Protein AF-A0A7R9QWH7-F1 (afdb_monomer_lite)

Sequence (130 aa):
QLGTMLIVNQLVDNILEGTYYDYLELYIQFGYVFLFLSIFPMAPIIAFCNNCVEIRSDSLKLCFGHKRPHQRSAKSISGSWMKAFEVMGIISVMTNCALLTYHIRTDSGNIICSARYAQTGERGSNETKV

InterPro domains:
  IPR007632 Anoctamin [PTHR12308] (15-103)
  IPR049452 Anoctamin, transmembrane domain [PF04547] (17-103)

Foldseek 3Di:
DVVVVVVVVVVVVVVVVVVVVVLVVVLVLVLVCLQCCLPDVCSVVVSVVVVVVVVVVVVCCQVPVDDDDDDDDPPDPCPPSVVSVVVSNVVSVVNSVVVVVVVVVVVVVVVVVVVVVVVVVVVVVVVVVD

Secondary structure (DSSP, 8-state):
-HHHHHHHHHHHHHHHHHHHHHHHHHHHHHHHHHHHTTT-TTHHHHHHHHHHHHHHHHHHHHHHSS---------SHHHHHHHHHHHHHHHHHHHHHHHHHHHHHHHHHHHHHHHHHHHHHHHHHHHTT-

pLDDT: mean 79.91, std 10.33, range [53.44, 94.25]

Structure (mmCIF, N/CA/C/O backbone):
data_AF-A0A7R9QWH7-F1
#
_entry.id   AF-A0A7R9QWH7-F1
#
loop_
_atom_site.group_PDB
_atom_site.id
_atom_site.type_symbol
_atom_site.label_atom_id
_atom_site.label_alt_id
_atom_site.label_comp_id
_atom_site.label_asym_id
_atom_site.label_entity_id
_atom_site.label_seq_id
_atom_site.pdbx_PDB_ins_code
_atom_site.Cartn_x
_atom_site.Cartn_y
_atom_site.Cartn_z
_atom_site.occupancy
_atom_site.B_iso_or_equiv
_atom_site.auth_seq_id
_atom_site.auth_comp_id
_atom_site.auth_asym_id
_atom_site.auth_atom_id
_atom_site.pdbx_PDB_model_num
ATOM 1 N N . GLN A 1 1 ? -37.027 -6.432 26.384 1.00 57.56 1 GLN A N 1
ATOM 2 C CA . GLN A 1 1 ? -35.793 -7.224 26.185 1.00 57.56 1 GLN A CA 1
ATOM 3 C C . GLN A 1 1 ? -35.464 -7.449 24.706 1.00 57.56 1 GLN A C 1
ATOM 5 O O . GLN A 1 1 ? -34.303 -7.282 24.361 1.00 57.56 1 GLN A O 1
ATOM 10 N N . LEU A 1 2 ? -36.439 -7.713 23.818 1.00 67.25 2 LEU A N 1
ATOM 11 C CA . LEU A 1 2 ? -36.184 -7.794 22.365 1.00 67.25 2 LEU A CA 1
ATOM 12 C C . LEU A 1 2 ? -35.665 -6.480 21.746 1.00 67.25 2 LEU A C 1
ATOM 14 O O . LEU A 1 2 ? -34.677 -6.502 21.023 1.00 67.25 2 LEU A O 1
ATOM 18 N N . GLY A 1 3 ? -36.283 -5.333 22.060 1.00 71.12 3 GLY A N 1
ATOM 19 C CA . GLY A 1 3 ? -35.883 -4.040 21.478 1.00 71.12 3 GLY A CA 1
ATOM 20 C C . GLY A 1 3 ? -34.464 -3.600 21.858 1.00 71.12 3 GLY A C 1
ATOM 21 O O . GLY A 1 3 ? -33.730 -3.076 21.028 1.00 71.12 3 GLY A O 1
ATOM 22 N N . THR A 1 4 ? -34.035 -3.883 23.090 1.00 69.31 4 THR A N 1
ATOM 23 C CA . THR A 1 4 ? -32.671 -3.596 23.551 1.00 69.31 4 THR A CA 1
ATOM 24 C C . THR A 1 4 ? -31.636 -4.529 22.926 1.00 69.31 4 THR A C 1
ATOM 26 O O . THR A 1 4 ? -30.556 -4.064 22.580 1.00 69.31 4 THR A O 1
ATOM 29 N N . MET A 1 5 ? -31.951 -5.814 22.720 1.00 71.62 5 MET A N 1
ATOM 30 C CA . MET A 1 5 ? -31.058 -6.714 21.977 1.00 71.62 5 MET A CA 1
ATOM 31 C C . MET A 1 5 ? -30.927 -6.323 20.502 1.00 71.62 5 MET A C 1
ATOM 33 O O . MET A 1 5 ? -29.831 -6.399 19.959 1.00 71.62 5 MET A O 1
ATOM 37 N N . LEU A 1 6 ? -32.007 -5.862 19.866 1.00 77.38 6 LEU A N 1
ATOM 38 C CA . LEU A 1 6 ? -31.992 -5.459 18.457 1.00 77.38 6 LEU A CA 1
ATOM 39 C C . LEU A 1 6 ? -31.120 -4.213 18.235 1.00 77.38 6 LEU A C 1
ATOM 41 O O . LEU A 1 6 ? -30.309 -4.186 17.316 1.00 77.38 6 LEU A O 1
ATOM 45 N N . ILE A 1 7 ? -31.194 -3.234 19.142 1.00 78.00 7 ILE A N 1
ATOM 46 C CA . ILE A 1 7 ? -30.318 -2.051 19.124 1.00 78.00 7 ILE A CA 1
ATOM 47 C C . ILE A 1 7 ? -28.854 -2.436 19.360 1.00 78.00 7 ILE A C 1
ATOM 49 O O . ILE A 1 7 ? -27.973 -1.901 18.697 1.00 78.00 7 ILE A O 1
ATOM 53 N N . VAL A 1 8 ? -28.577 -3.357 20.290 1.00 76.62 8 VAL A N 1
ATOM 54 C CA . VAL A 1 8 ? -27.205 -3.806 20.571 1.00 76.62 8 VAL A CA 1
ATOM 55 C C . VAL A 1 8 ? -26.616 -4.568 19.385 1.00 76.62 8 VAL A C 1
ATOM 57 O O . VAL A 1 8 ? -25.464 -4.317 19.052 1.00 76.62 8 VAL A O 1
ATOM 60 N N . ASN A 1 9 ? -27.383 -5.442 18.728 1.00 74.06 9 ASN A N 1
ATOM 61 C CA . ASN A 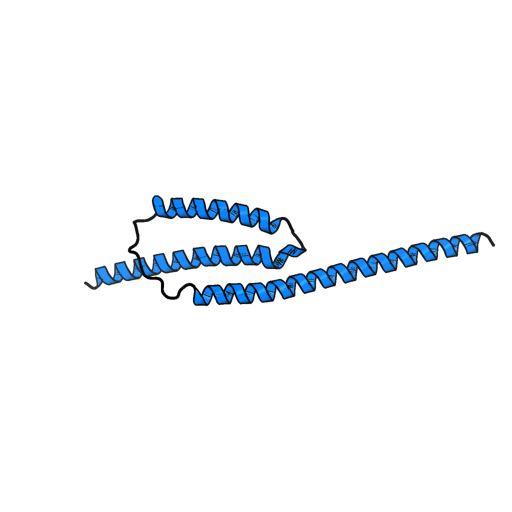1 9 ? -26.928 -6.132 17.518 1.00 74.06 9 ASN A CA 1
ATOM 62 C C . ASN A 1 9 ? -26.661 -5.137 16.383 1.00 74.06 9 ASN A C 1
ATOM 64 O O . ASN A 1 9 ? -25.564 -5.141 15.844 1.00 74.06 9 ASN A O 1
ATOM 68 N N . GLN A 1 10 ? -27.567 -4.181 16.143 1.00 74.25 10 GLN A N 1
ATOM 69 C CA . GLN A 1 10 ? -27.349 -3.134 15.140 1.00 74.25 10 GLN A CA 1
ATOM 70 C C . GLN A 1 10 ? -26.090 -2.298 15.428 1.00 74.25 10 GLN A C 1
ATOM 72 O O . GLN A 1 10 ? -25.344 -1.949 14.519 1.00 74.25 10 GLN A O 1
ATOM 77 N N . LEU A 1 11 ? -25.832 -1.959 16.694 1.00 74.75 11 LEU A N 1
ATOM 78 C CA . LEU A 1 11 ? -24.626 -1.226 17.096 1.00 74.75 11 LEU A CA 1
ATOM 79 C C . LEU A 1 11 ? -23.357 -2.054 16.887 1.00 74.75 11 LEU A C 1
ATOM 81 O O . LEU A 1 11 ? -22.339 -1.516 16.462 1.00 74.75 11 LEU A O 1
ATOM 85 N N . VAL A 1 12 ? -23.414 -3.349 17.197 1.00 74.50 12 VAL A N 1
ATOM 86 C CA . VAL A 1 12 ? -22.299 -4.277 16.994 1.00 74.50 12 VAL A CA 1
ATOM 87 C C . VAL A 1 12 ? -21.992 -4.426 15.510 1.00 74.50 12 VAL A C 1
ATOM 89 O O . VAL A 1 12 ? -20.820 -4.352 15.153 1.00 74.50 12 VAL A O 1
ATOM 92 N N . ASP A 1 13 ? -23.016 -4.558 14.669 1.00 74.75 13 ASP A N 1
ATOM 93 C CA . ASP A 1 13 ? -22.858 -4.696 13.222 1.00 74.75 13 ASP A CA 1
ATOM 94 C C . ASP A 1 13 ? -22.218 -3.437 12.619 1.00 74.75 13 ASP A C 1
ATOM 96 O O . ASP A 1 13 ? -21.216 -3.544 11.921 1.00 74.75 13 ASP A O 1
ATOM 100 N N . ASN A 1 14 ? -22.669 -2.237 13.006 1.00 73.56 14 ASN A N 1
ATOM 101 C CA . ASN A 1 14 ? -22.057 -0.978 12.552 1.00 73.56 14 ASN A CA 1
ATOM 102 C C . ASN A 1 14 ? -20.580 -0.832 12.972 1.00 73.56 14 ASN A C 1
ATOM 104 O O . ASN A 1 14 ? -19.760 -0.323 12.211 1.00 73.56 14 ASN A O 1
ATOM 108 N N . ILE A 1 15 ? -20.222 -1.253 14.190 1.00 75.06 15 ILE A N 1
ATOM 109 C CA . ILE A 1 15 ? -18.831 -1.181 14.675 1.00 75.06 15 ILE A CA 1
ATOM 110 C C . ILE A 1 15 ? -17.953 -2.202 13.940 1.00 75.06 15 ILE A C 1
ATOM 112 O O . ILE A 1 15 ? -16.794 -1.914 13.626 1.00 75.06 15 ILE A O 1
ATOM 116 N N . LEU A 1 16 ? -18.493 -3.394 13.672 1.00 73.38 16 LEU A N 1
ATOM 117 C CA . LEU A 1 16 ? -17.791 -4.450 12.951 1.00 73.38 16 LEU A CA 1
ATOM 118 C C . LEU A 1 16 ? -17.558 -4.056 11.487 1.00 73.38 16 LEU A C 1
ATOM 120 O O . LEU A 1 16 ? -16.446 -4.229 10.990 1.00 73.38 16 LEU A O 1
ATOM 124 N N . GLU A 1 17 ? -18.571 -3.481 10.835 1.00 77.25 17 GLU A N 1
ATOM 125 C CA . GLU A 1 17 ? -18.468 -2.928 9.484 1.00 77.25 17 GLU A CA 1
ATOM 126 C C . GLU A 1 17 ? -17.439 -1.797 9.429 1.00 77.25 17 GLU A C 1
ATOM 128 O O . GLU A 1 17 ? -16.535 -1.853 8.600 1.00 77.25 17 GLU A O 1
ATOM 133 N N . GLY A 1 18 ? -17.493 -0.827 10.351 1.00 78.75 18 GLY A N 1
ATOM 134 C CA . GLY A 1 18 ? -16.516 0.267 10.402 1.00 78.75 18 GLY A CA 1
ATOM 135 C C . GLY A 1 18 ? -15.075 -0.237 10.513 1.00 78.75 18 GLY A C 1
ATOM 136 O O . GLY A 1 18 ? -14.226 0.116 9.702 1.00 78.75 18 GLY A O 1
ATOM 137 N N . THR A 1 19 ? -14.833 -1.174 11.434 1.00 80.19 19 THR A N 1
ATOM 138 C CA . THR A 1 19 ? -13.503 -1.774 11.621 1.00 80.19 19 THR A CA 1
ATOM 139 C C . THR A 1 19 ? -13.034 -2.530 10.369 1.00 80.19 19 THR A C 1
ATOM 141 O O . THR A 1 19 ? -11.850 -2.518 10.043 1.00 80.19 19 THR A O 1
ATOM 144 N N . TYR A 1 20 ? -13.942 -3.208 9.654 1.00 84.62 20 TYR A N 1
ATOM 145 C CA . TYR A 1 20 ? -13.619 -3.897 8.402 1.00 84.62 20 TYR A CA 1
ATOM 146 C C . TYR A 1 20 ? -13.164 -2.920 7.312 1.00 84.62 20 TYR A C 1
ATOM 148 O O . TYR A 1 20 ? -12.166 -3.193 6.643 1.00 84.62 20 TYR A O 1
ATOM 156 N N . TYR A 1 21 ? -13.860 -1.792 7.151 1.00 85.00 21 TYR A N 1
ATOM 157 C CA . TYR A 1 21 ? -13.491 -0.770 6.171 1.00 85.00 21 TYR A CA 1
ATOM 158 C C . TYR A 1 21 ? -12.146 -0.114 6.497 1.00 85.00 21 TYR A C 1
ATOM 160 O O . TYR A 1 21 ? -11.335 0.035 5.586 1.00 85.00 21 TYR A O 1
ATOM 168 N N . ASP A 1 22 ? -11.861 0.158 7.774 1.00 84.38 22 ASP A N 1
ATOM 169 C CA . ASP A 1 22 ? -10.567 0.712 8.200 1.00 84.38 22 ASP A CA 1
ATOM 170 C C . ASP A 1 22 ? -9.399 -0.256 7.860 1.00 84.38 22 ASP A C 1
ATOM 172 O O . ASP A 1 22 ? -8.346 0.150 7.361 1.00 84.38 22 ASP A O 1
ATOM 176 N N . TYR A 1 23 ? -9.581 -1.575 8.045 1.00 86.69 23 TYR A N 1
ATOM 177 C CA . TYR A 1 23 ? -8.585 -2.578 7.622 1.00 86.69 23 TYR A CA 1
ATOM 178 C C . TYR A 1 23 ? -8.485 -2.730 6.097 1.00 86.69 23 TYR A C 1
ATOM 180 O O . TYR A 1 23 ? -7.394 -2.975 5.573 1.00 86.69 23 TYR A O 1
ATOM 188 N N . LEU A 1 24 ? -9.607 -2.609 5.382 1.00 89.50 24 LEU A N 1
ATOM 189 C CA . LEU A 1 24 ? -9.647 -2.683 3.923 1.00 89.50 24 LEU A CA 1
ATOM 190 C C . LEU A 1 24 ? -8.886 -1.514 3.287 1.00 89.50 24 LEU A C 1
ATOM 192 O O . LEU A 1 24 ? -8.146 -1.719 2.326 1.00 89.50 24 LEU A O 1
ATOM 196 N N . GLU A 1 25 ? -9.036 -0.312 3.836 1.00 88.56 25 GLU A N 1
ATOM 197 C CA . GLU A 1 25 ? -8.315 0.884 3.403 1.00 88.56 25 GLU A CA 1
ATOM 198 C C . GLU A 1 25 ? -6.797 0.689 3.518 1.00 88.56 25 GLU A C 1
ATOM 200 O O . GLU A 1 25 ? -6.071 0.838 2.528 1.00 88.56 25 GLU A O 1
ATOM 205 N N . LEU A 1 26 ? -6.329 0.200 4.672 1.00 88.44 26 LEU A N 1
ATOM 206 C CA . LEU A 1 26 ? -4.920 -0.139 4.880 1.00 88.44 26 LEU A CA 1
ATOM 207 C C . LEU A 1 26 ? -4.430 -1.219 3.899 1.00 88.44 26 LEU A C 1
ATOM 209 O O . LEU A 1 26 ? -3.316 -1.131 3.376 1.00 88.44 26 LEU A O 1
ATOM 213 N N . TYR A 1 27 ? -5.250 -2.241 3.635 1.00 90.50 27 TYR A N 1
ATOM 214 C CA . TYR A 1 27 ? -4.921 -3.320 2.700 1.00 90.50 27 TYR A CA 1
ATOM 215 C C . TYR A 1 27 ? -4.740 -2.810 1.266 1.00 90.50 27 TYR A C 1
ATOM 217 O O . TYR A 1 27 ? -3.761 -3.153 0.600 1.00 90.50 27 TYR A O 1
ATOM 225 N N . ILE A 1 28 ? -5.650 -1.956 0.794 1.00 90.38 28 ILE A N 1
ATOM 226 C CA . ILE A 1 28 ? -5.585 -1.367 -0.547 1.00 90.38 28 ILE A CA 1
ATOM 227 C C . ILE A 1 28 ? -4.350 -0.468 -0.676 1.00 90.38 28 ILE A C 1
ATOM 229 O O . ILE A 1 28 ? -3.604 -0.583 -1.652 1.00 90.38 28 ILE A O 1
ATOM 233 N N . GLN A 1 29 ? -4.086 0.383 0.318 1.00 90.00 29 GLN A N 1
ATOM 234 C CA . GLN A 1 29 ? -2.917 1.260 0.321 1.00 90.00 29 GLN A CA 1
ATOM 235 C C . GLN A 1 29 ? -1.603 0.470 0.318 1.00 90.00 29 GLN A C 1
ATOM 237 O O . GLN A 1 29 ? -0.685 0.787 -0.442 1.00 90.00 29 GLN A O 1
ATOM 242 N N . PHE A 1 30 ? -1.522 -0.595 1.118 1.00 89.19 30 PHE A N 1
ATOM 243 C CA . PHE A 1 30 ? -0.385 -1.511 1.111 1.00 89.19 30 PHE A CA 1
ATOM 244 C C . PHE A 1 30 ? -0.195 -2.173 -0.261 1.00 89.19 30 PHE A C 1
ATOM 246 O O . PHE A 1 30 ? 0.930 -2.226 -0.762 1.00 89.19 30 PHE A O 1
ATOM 253 N N . GLY A 1 31 ? -1.282 -2.611 -0.902 1.00 90.44 31 GLY A N 1
ATOM 254 C CA . GLY A 1 31 ? -1.254 -3.219 -2.231 1.00 90.44 31 GLY A CA 1
ATOM 255 C C . GLY A 1 31 ? -0.702 -2.297 -3.312 1.00 90.44 31 GLY A C 1
ATOM 256 O O . GLY A 1 31 ? 0.164 -2.717 -4.080 1.00 90.44 31 GLY A O 1
ATOM 257 N N . TYR A 1 32 ? -1.134 -1.034 -3.344 1.00 88.19 32 TYR A N 1
ATOM 258 C CA . TYR A 1 32 ? -0.619 -0.051 -4.303 1.00 88.19 32 TYR A CA 1
ATOM 259 C C . TYR A 1 32 ? 0.877 0.198 -4.146 1.00 88.19 32 TYR A C 1
ATOM 261 O O . TYR A 1 32 ? 1.591 0.299 -5.142 1.00 88.19 32 TYR A O 1
ATOM 269 N N . VAL A 1 33 ? 1.364 0.269 -2.907 1.00 89.12 33 VAL A N 1
ATOM 270 C CA . VAL A 1 33 ? 2.799 0.409 -2.665 1.00 89.12 33 VAL A CA 1
ATOM 271 C C . VAL A 1 33 ? 3.510 -0.854 -3.137 1.00 89.12 33 VAL A C 1
ATOM 273 O O . VAL A 1 33 ? 4.366 -0.785 -4.009 1.00 89.12 33 VAL A O 1
ATOM 276 N N . PHE A 1 34 ? 3.127 -2.026 -2.631 1.00 88.50 34 PHE A N 1
ATOM 277 C CA . PHE A 1 34 ? 3.875 -3.255 -2.876 1.00 88.50 34 PHE A CA 1
ATOM 278 C C . PHE A 1 34 ? 3.892 -3.682 -4.348 1.00 88.50 34 PHE A C 1
ATOM 280 O O . PHE A 1 34 ? 4.944 -4.090 -4.831 1.00 88.50 34 PHE A O 1
ATOM 287 N N . LEU A 1 35 ? 2.783 -3.559 -5.081 1.00 85.44 35 LEU A N 1
ATOM 288 C CA . LEU A 1 35 ? 2.705 -3.994 -6.482 1.00 85.44 35 LEU A CA 1
ATOM 289 C C . LEU A 1 35 ? 3.535 -3.136 -7.448 1.00 85.44 35 LEU A C 1
ATOM 291 O O . LEU A 1 35 ? 3.992 -3.656 -8.463 1.00 85.44 35 LEU A O 1
ATOM 295 N N . PHE A 1 36 ? 3.733 -1.848 -7.149 1.00 80.44 36 PHE A N 1
ATOM 296 C CA . PHE A 1 36 ? 4.298 -0.877 -8.098 1.00 80.44 36 PHE A CA 1
ATOM 297 C C . PHE A 1 36 ? 5.594 -0.206 -7.624 1.00 80.44 36 PHE A C 1
ATOM 299 O O . PHE A 1 36 ? 6.075 0.738 -8.258 1.00 80.44 36 PHE A O 1
ATOM 306 N N . LEU A 1 37 ? 6.195 -0.711 -6.544 1.00 83.56 37 LEU A N 1
ATOM 307 C CA . LEU A 1 37 ? 7.453 -0.208 -5.985 1.00 83.56 37 LEU A CA 1
ATOM 308 C C . LEU A 1 37 ? 8.579 -0.102 -7.026 1.00 83.56 37 LEU A C 1
ATOM 310 O O . LEU A 1 37 ? 9.350 0.854 -6.970 1.00 83.56 37 LEU A O 1
ATOM 314 N N . SER A 1 38 ? 8.675 -1.037 -7.985 1.00 82.25 38 SER A N 1
ATOM 315 C CA . SER A 1 38 ? 9.749 -1.004 -8.992 1.0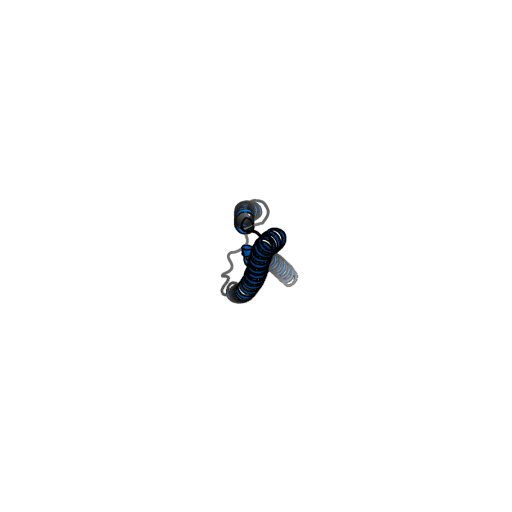0 82.25 38 SER A CA 1
ATOM 316 C C . SER A 1 38 ? 9.617 0.137 -10.004 1.00 82.25 38 SER A C 1
ATOM 318 O O . SER A 1 38 ? 10.610 0.511 -10.620 1.00 82.25 38 SER A O 1
ATOM 320 N N . ILE A 1 39 ? 8.404 0.661 -10.215 1.00 82.25 39 ILE A N 1
ATOM 321 C CA . ILE A 1 39 ? 8.122 1.708 -11.209 1.00 82.25 39 ILE A CA 1
ATOM 322 C C . ILE A 1 39 ? 8.138 3.089 -10.546 1.00 82.25 39 ILE A C 1
ATOM 324 O O . ILE A 1 39 ? 8.615 4.053 -11.143 1.00 82.25 39 ILE A O 1
ATOM 328 N N . PHE A 1 40 ? 7.642 3.196 -9.308 1.00 81.12 40 PHE A N 1
ATOM 329 C CA . PHE A 1 40 ? 7.550 4.467 -8.593 1.00 81.12 40 PHE A CA 1
ATOM 330 C C . PHE A 1 40 ? 8.149 4.382 -7.177 1.00 81.12 40 PHE A C 1
ATOM 332 O O . PHE A 1 40 ? 7.427 4.155 -6.202 1.00 81.12 40 PHE A O 1
ATOM 339 N N . PRO A 1 41 ? 9.464 4.631 -7.021 1.00 80.50 41 PRO A N 1
ATOM 340 C CA . PRO A 1 41 ? 10.157 4.492 -5.737 1.00 80.50 41 PRO A CA 1
ATOM 341 C C . PRO A 1 41 ? 9.708 5.500 -4.662 1.00 80.50 41 PRO A C 1
ATOM 343 O O . PRO A 1 41 ? 10.008 5.314 -3.486 1.00 80.50 41 PRO A O 1
ATOM 346 N N . MET A 1 42 ? 8.967 6.552 -5.032 1.00 83.31 42 MET A N 1
ATOM 347 C CA . MET A 1 42 ? 8.390 7.526 -4.093 1.00 83.31 42 MET A CA 1
ATOM 348 C C . MET A 1 42 ? 7.043 7.091 -3.488 1.00 83.31 42 MET A C 1
ATOM 350 O O . MET A 1 42 ? 6.650 7.640 -2.458 1.00 83.31 42 MET A O 1
ATOM 354 N N . ALA A 1 43 ? 6.362 6.088 -4.063 1.00 84.81 43 ALA A N 1
ATOM 355 C CA . ALA A 1 43 ? 5.115 5.524 -3.529 1.00 84.81 43 ALA A CA 1
ATOM 356 C C . ALA A 1 43 ? 5.150 5.231 -2.013 1.00 84.81 43 ALA A C 1
ATOM 358 O O . ALA A 1 43 ? 4.242 5.680 -1.308 1.00 8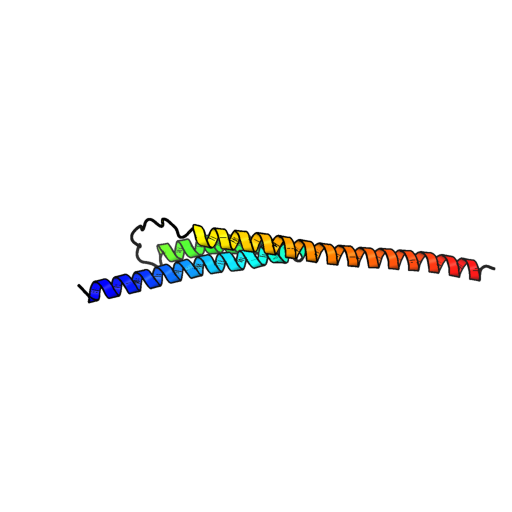4.81 43 ALA A O 1
ATOM 359 N N . PRO A 1 44 ? 6.170 4.531 -1.468 1.00 83.94 44 PRO A N 1
ATOM 360 C CA . PRO A 1 44 ? 6.207 4.193 -0.045 1.00 83.94 44 PRO A CA 1
ATOM 361 C C . PRO A 1 44 ? 6.306 5.420 0.865 1.00 83.94 44 PRO A C 1
ATOM 363 O O . PRO A 1 44 ? 5.757 5.398 1.961 1.00 83.94 44 PRO A O 1
ATOM 366 N N . ILE A 1 45 ? 6.966 6.496 0.426 1.00 87.62 45 ILE A N 1
ATOM 367 C CA . ILE A 1 45 ? 7.117 7.719 1.229 1.00 87.62 45 ILE A CA 1
ATOM 368 C C . ILE A 1 45 ? 5.768 8.428 1.345 1.00 87.62 45 ILE A C 1
ATOM 370 O O . ILE A 1 45 ? 5.360 8.811 2.439 1.00 87.62 45 ILE A O 1
ATOM 374 N N . ILE A 1 46 ? 5.045 8.546 0.230 1.00 87.75 46 ILE A N 1
ATOM 375 C CA . ILE A 1 46 ? 3.718 9.172 0.198 1.00 87.75 46 ILE A CA 1
ATOM 376 C C . ILE A 1 46 ? 2.731 8.357 1.038 1.00 87.75 46 ILE A C 1
ATOM 378 O O . ILE A 1 46 ? 2.005 8.917 1.856 1.00 87.75 46 ILE A O 1
ATOM 382 N N . ALA A 1 47 ? 2.752 7.030 0.900 1.00 88.00 47 ALA A N 1
ATOM 383 C CA . ALA A 1 47 ? 1.918 6.146 1.703 1.00 88.00 47 ALA A CA 1
ATOM 384 C C . ALA A 1 47 ? 2.272 6.200 3.197 1.00 88.00 47 ALA A C 1
ATOM 386 O O . ALA A 1 47 ? 1.381 6.145 4.038 1.00 88.00 47 ALA A O 1
ATOM 387 N N . PHE A 1 48 ? 3.550 6.338 3.552 1.00 86.88 48 PHE A N 1
ATOM 388 C CA . PHE A 1 48 ? 3.958 6.506 4.945 1.00 86.88 48 PHE A CA 1
ATOM 389 C C . PHE A 1 48 ? 3.425 7.816 5.532 1.00 86.88 48 PHE A C 1
ATOM 391 O O . PHE A 1 48 ? 2.854 7.810 6.621 1.00 86.88 48 PHE A O 1
ATOM 398 N N . CYS A 1 49 ? 3.539 8.924 4.794 1.00 89.69 49 CYS A N 1
ATOM 399 C CA . CYS A 1 49 ? 2.948 10.196 5.201 1.00 89.69 49 CYS A CA 1
ATOM 400 C C . CYS A 1 49 ? 1.427 10.090 5.369 1.00 89.69 49 CYS A C 1
ATOM 402 O O . CYS A 1 49 ? 0.907 10.608 6.357 1.00 89.69 49 CYS A O 1
ATOM 404 N N . ASN A 1 50 ? 0.737 9.387 4.461 1.00 89.75 50 ASN A N 1
ATOM 405 C CA . ASN A 1 50 ? -0.700 9.154 4.584 1.00 89.75 50 ASN A CA 1
ATOM 406 C C . ASN A 1 50 ? -1.024 8.365 5.861 1.00 89.75 50 ASN A C 1
ATOM 408 O O . ASN A 1 50 ? -1.767 8.854 6.702 1.00 89.75 50 ASN A O 1
ATOM 412 N N . ASN A 1 51 ? -0.335 7.244 6.100 1.00 88.62 51 ASN A N 1
ATOM 413 C CA . ASN A 1 51 ? -0.496 6.444 7.319 1.00 88.62 51 ASN A CA 1
ATOM 414 C C . ASN A 1 51 ? -0.252 7.256 8.607 1.00 88.62 51 ASN A C 1
ATOM 416 O O . ASN A 1 51 ? -0.926 7.046 9.612 1.00 88.62 51 ASN A O 1
ATOM 420 N N . CYS A 1 52 ? 0.702 8.196 8.610 1.00 90.44 52 CYS A N 1
ATOM 421 C CA . CYS A 1 52 ? 0.938 9.071 9.762 1.00 90.44 52 CYS A CA 1
ATOM 422 C C . CYS A 1 52 ? -0.221 10.042 10.027 1.00 90.44 52 CYS A C 1
ATOM 424 O O . CYS A 1 52 ? -0.530 10.324 11.188 1.00 90.44 52 CYS A O 1
ATOM 426 N N . VAL A 1 53 ? -0.838 10.577 8.970 1.00 90.31 53 VAL A N 1
ATOM 427 C CA . VAL A 1 53 ? -2.024 11.435 9.082 1.00 90.31 53 VAL A CA 1
ATOM 428 C C . VAL A 1 53 ? -3.229 10.607 9.530 1.00 90.31 53 VAL A C 1
ATOM 430 O O . VAL A 1 53 ? -3.929 11.037 10.445 1.00 90.31 53 VAL A O 1
ATOM 433 N N . GLU A 1 54 ? -3.396 9.405 8.976 1.00 88.06 54 GLU A N 1
ATOM 434 C CA . GLU A 1 54 ? -4.446 8.431 9.307 1.00 88.06 54 GLU A CA 1
ATOM 435 C C . GLU A 1 54 ? -4.461 8.108 10.806 1.00 88.06 54 GLU A C 1
ATOM 437 O O . GLU A 1 54 ? -5.456 8.349 11.481 1.00 88.06 54 GLU A O 1
ATOM 442 N N . ILE A 1 55 ? -3.316 7.708 11.380 1.00 88.00 55 ILE A N 1
ATOM 443 C CA . ILE A 1 55 ? -3.201 7.378 12.815 1.00 88.00 55 ILE A CA 1
ATOM 444 C C . ILE A 1 55 ? -3.664 8.549 13.691 1.00 88.00 55 ILE A C 1
ATOM 446 O O . ILE A 1 55 ? -4.304 8.368 14.734 1.00 88.00 55 ILE A O 1
ATOM 450 N N . ARG A 1 56 ? -3.334 9.778 13.282 1.00 88.56 56 ARG A N 1
ATOM 451 C CA . ARG A 1 56 ? -3.723 10.981 14.015 1.00 88.56 56 ARG A CA 1
ATOM 452 C C . ARG A 1 56 ? -5.214 11.268 13.843 1.00 88.56 56 ARG A C 1
ATOM 454 O O . ARG A 1 56 ? -5.875 11.562 14.837 1.00 88.56 56 ARG A O 1
ATOM 461 N N . SER A 1 57 ? -5.736 11.135 12.628 1.00 86.75 57 SER A N 1
ATOM 462 C CA . SER A 1 57 ? -7.157 11.281 12.300 1.00 86.75 57 SER A CA 1
ATOM 463 C C . SER A 1 57 ? -8.023 10.276 13.068 1.00 86.75 57 SER A C 1
ATOM 465 O O . SER A 1 57 ? -8.974 10.673 13.740 1.00 86.75 57 SER A O 1
ATOM 467 N N . ASP A 1 58 ? -7.633 9.003 13.099 1.00 84.81 58 ASP A N 1
ATOM 468 C CA . ASP A 1 58 ? -8.351 7.937 13.803 1.00 84.81 58 ASP A CA 1
ATOM 469 C C . ASP A 1 58 ? -8.353 8.145 15.315 1.00 84.81 58 ASP A C 1
ATOM 471 O O . ASP A 1 58 ? -9.382 7.976 15.974 1.00 84.81 58 ASP A O 1
ATOM 475 N N . SER A 1 59 ? -7.235 8.612 15.886 1.00 83.44 59 SER A N 1
ATOM 476 C CA . SER A 1 59 ? -7.189 8.963 17.309 1.00 83.44 59 SER A CA 1
ATOM 477 C C . SER A 1 59 ? -8.182 10.080 17.658 1.00 83.44 59 SER A C 1
ATOM 479 O O . SER A 1 59 ? -8.852 10.013 18.691 1.00 83.44 59 SER A O 1
ATOM 481 N N . LEU A 1 60 ? -8.355 11.068 16.771 1.00 86.38 60 LEU A N 1
ATOM 482 C CA . LEU A 1 60 ? -9.341 12.138 16.929 1.00 86.38 60 LEU A CA 1
ATOM 483 C C . LEU A 1 60 ? -10.771 11.617 16.731 1.00 86.38 60 LEU A C 1
ATOM 485 O O . LEU A 1 60 ? -11.659 11.967 17.506 1.00 86.38 60 LEU A O 1
ATOM 489 N N . LYS A 1 61 ? -10.992 10.735 15.753 1.00 81.69 61 LYS A N 1
ATOM 490 C CA . LYS A 1 61 ? -12.281 10.081 15.473 1.00 81.69 61 LYS A CA 1
ATOM 491 C C . LYS A 1 61 ? -12.770 9.253 16.663 1.00 81.69 61 LYS A C 1
ATOM 493 O O . LYS A 1 61 ? -13.966 9.244 16.963 1.00 81.69 61 LYS A O 1
ATOM 498 N N . LEU A 1 62 ? -11.847 8.611 17.379 1.00 79.31 62 LEU A N 1
ATOM 499 C CA . LEU A 1 62 ? -12.122 7.855 18.601 1.00 79.31 62 LEU A CA 1
ATOM 500 C C . LEU A 1 62 ? -12.317 8.756 19.828 1.00 79.31 62 LEU A C 1
ATOM 502 O O . LEU A 1 62 ? -13.152 8.444 20.674 1.00 79.31 62 LEU A O 1
ATOM 506 N N . CYS A 1 63 ? -11.583 9.869 19.933 1.00 81.56 63 CYS A N 1
ATOM 507 C CA . CYS A 1 63 ? -11.689 10.788 21.073 1.00 81.56 63 CYS A CA 1
ATOM 508 C C . CYS A 1 63 ? -12.914 11.710 21.005 1.00 81.56 63 CYS A C 1
ATOM 510 O O . CYS A 1 63 ? -13.502 12.017 22.041 1.00 81.56 63 CYS A O 1
ATOM 512 N N . PHE A 1 64 ? -13.294 12.159 19.807 1.00 77.56 64 PHE A N 1
ATOM 513 C CA . PHE A 1 64 ? -14.316 13.193 19.611 1.00 77.56 64 PHE A CA 1
ATOM 514 C C . PHE A 1 64 ? -15.547 12.715 18.828 1.00 77.56 64 PHE A C 1
ATOM 516 O O . PHE A 1 64 ? -16.595 13.349 18.916 1.00 77.56 64 PHE A O 1
ATOM 523 N N . GLY A 1 65 ? -15.447 11.612 18.077 1.00 69.00 65 GLY A N 1
ATOM 524 C CA . GLY A 1 65 ? -16.510 11.138 17.181 1.00 69.00 65 GLY A CA 1
ATOM 525 C C . GLY A 1 65 ? -17.337 9.954 17.692 1.00 69.00 65 GLY A C 1
ATOM 526 O O . GLY A 1 65 ? -18.416 9.709 17.162 1.00 69.00 65 GLY A O 1
ATOM 527 N N . HIS A 1 66 ? -16.877 9.221 18.715 1.00 67.31 66 HIS A N 1
ATOM 528 C CA . HIS A 1 66 ? -17.517 7.976 19.162 1.00 67.31 66 HIS A CA 1
ATOM 529 C C . HIS A 1 66 ? -17.689 7.915 20.685 1.00 67.31 66 HIS A C 1
ATOM 531 O O . HIS A 1 66 ? -16.817 8.317 21.454 1.00 67.31 66 HIS A O 1
ATOM 537 N N . LYS A 1 67 ? -18.814 7.356 21.155 1.00 68.56 67 LYS A N 1
ATOM 538 C CA . LYS A 1 67 ? -18.964 6.987 22.573 1.00 68.56 67 LYS A CA 1
ATOM 539 C C . LYS A 1 67 ? -18.052 5.802 22.877 1.00 68.56 67 LYS A C 1
ATOM 541 O O . LYS A 1 67 ? -18.045 4.843 22.112 1.00 68.56 67 LYS A O 1
ATOM 546 N N . ARG A 1 68 ? -17.335 5.851 24.009 1.00 71.94 68 ARG A N 1
ATOM 547 C CA . ARG A 1 68 ? -16.374 4.819 24.438 1.00 71.94 68 ARG A CA 1
ATOM 548 C C . ARG A 1 68 ? -16.986 3.410 24.314 1.00 71.94 68 ARG A C 1
ATOM 550 O O . ARG A 1 68 ? -17.875 3.083 25.106 1.00 71.94 68 ARG A O 1
ATOM 557 N N . PRO A 1 69 ? -16.532 2.577 23.359 1.00 63.97 69 PRO A N 1
ATOM 558 C CA . PRO A 1 69 ? -17.041 1.223 23.221 1.00 63.97 69 PRO A CA 1
ATOM 559 C C . PRO A 1 69 ? -16.529 0.353 24.370 1.00 63.97 69 PRO A C 1
ATOM 561 O O . PRO A 1 69 ? -15.452 0.578 24.930 1.00 63.97 69 PRO A O 1
ATOM 564 N N . HIS A 1 70 ? -17.320 -0.652 24.740 1.00 71.81 70 HIS A N 1
ATOM 565 C CA . HIS A 1 70 ? -16.904 -1.619 25.747 1.00 71.81 70 HIS A CA 1
ATOM 566 C C . HIS A 1 70 ? -15.761 -2.470 25.192 1.00 71.81 70 HIS A C 1
ATOM 568 O O . HIS A 1 70 ? -15.829 -2.946 24.058 1.00 71.81 70 HIS A O 1
ATOM 574 N N . GLN A 1 71 ? -14.722 -2.666 26.001 1.00 59.84 71 GLN A N 1
ATOM 575 C CA . GLN A 1 71 ? -13.566 -3.478 25.640 1.00 59.84 71 GLN A CA 1
ATOM 576 C C . GLN A 1 71 ? -14.042 -4.898 25.321 1.00 59.84 71 GLN A C 1
ATOM 578 O O . GLN A 1 71 ? -14.482 -5.626 26.210 1.00 59.84 71 GLN A O 1
ATOM 583 N N . ARG A 1 72 ? -13.990 -5.296 24.049 1.00 66.75 72 ARG A N 1
ATOM 584 C CA . ARG A 1 72 ? -14.221 -6.683 23.647 1.00 66.75 72 ARG A CA 1
ATOM 585 C C . ARG A 1 72 ? -12.879 -7.345 23.393 1.00 66.75 72 ARG A C 1
ATOM 587 O O . ARG A 1 72 ? -12.030 -6.795 22.700 1.00 66.75 72 ARG A O 1
ATOM 594 N N . SER A 1 73 ? -12.695 -8.535 23.957 1.00 61.09 73 SER A N 1
ATOM 595 C CA . SER A 1 73 ? -11.537 -9.368 23.647 1.00 61.09 73 SER A CA 1
ATOM 596 C C . SER A 1 73 ? -11.663 -9.846 22.199 1.00 61.09 73 SER A C 1
ATOM 598 O O . SER A 1 73 ? -12.443 -10.747 21.892 1.00 61.09 73 SER A O 1
ATOM 600 N N . ALA A 1 74 ? -10.939 -9.196 21.290 1.00 62.59 74 ALA A N 1
ATOM 601 C CA . ALA A 1 74 ? -10.856 -9.601 19.896 1.00 62.59 74 ALA A CA 1
ATOM 602 C C . ALA A 1 74 ? -9.901 -10.797 19.791 1.00 62.59 74 ALA A C 1
ATOM 604 O O . ALA A 1 74 ? -8.689 -10.633 19.689 1.00 62.59 74 ALA A O 1
ATOM 605 N N . LYS A 1 75 ? -10.443 -12.016 19.872 1.00 53.97 75 LYS A N 1
ATOM 606 C CA . LYS A 1 75 ? -9.632 -13.242 19.904 1.00 53.97 75 LYS A CA 1
ATOM 607 C C . LYS A 1 75 ? -9.276 -13.815 18.520 1.00 53.97 75 LYS A C 1
ATOM 609 O O . LYS A 1 75 ? -8.634 -14.857 18.475 1.00 53.97 75 LYS A O 1
ATOM 614 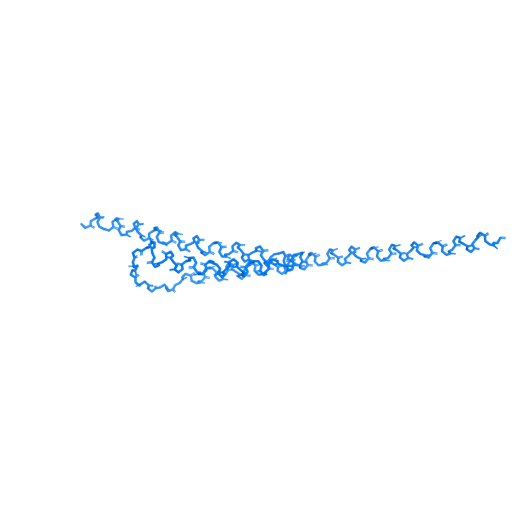N N . SER A 1 76 ? -9.654 -13.185 17.398 1.00 55.56 76 SER A N 1
ATOM 615 C CA . SER A 1 76 ? -9.446 -13.823 16.076 1.00 55.56 76 SER A CA 1
ATOM 616 C C . SER A 1 76 ? -9.507 -12.951 14.810 1.00 55.56 76 SER A C 1
ATOM 618 O O . SER A 1 76 ? -9.304 -13.494 13.727 1.00 55.56 76 SER A O 1
ATOM 620 N N . ILE A 1 77 ? -9.716 -11.628 14.881 1.00 61.31 77 ILE A N 1
ATOM 621 C CA . ILE A 1 77 ? -9.742 -10.775 13.666 1.00 61.31 77 ILE A CA 1
ATOM 622 C C . ILE A 1 77 ? -8.408 -10.818 12.901 1.00 61.31 77 ILE A C 1
ATOM 624 O O . ILE A 1 77 ? -8.388 -10.768 11.675 1.00 61.31 77 ILE A O 1
ATOM 628 N N . SER A 1 78 ? -7.295 -11.015 13.607 1.00 63.53 78 SER A N 1
ATOM 629 C CA . SER A 1 78 ? -5.942 -11.001 13.046 1.00 63.53 78 SER A CA 1
ATOM 630 C C . SER A 1 78 ? -5.653 -12.142 12.056 1.00 63.53 78 SER A C 1
ATOM 632 O O . SER A 1 78 ? -4.740 -12.017 11.247 1.00 63.53 78 SER A O 1
ATOM 634 N N . GLY A 1 79 ? -6.405 -13.251 12.093 1.00 74.31 79 GLY A N 1
ATOM 635 C CA . GLY A 1 79 ? -6.097 -14.448 11.300 1.00 74.31 79 GLY A CA 1
ATOM 636 C C . GLY A 1 79 ? -6.342 -14.290 9.796 1.00 74.31 79 GLY A C 1
ATOM 637 O O . GLY A 1 79 ? -5.456 -14.583 8.993 1.00 74.31 79 GLY A O 1
ATOM 638 N N . SER A 1 80 ? -7.525 -13.807 9.405 1.00 82.38 80 SER A N 1
ATOM 639 C CA . SER A 1 80 ? -7.908 -13.702 7.988 1.00 82.38 80 SER A CA 1
ATOM 640 C C . SER A 1 80 ? -7.136 -12.604 7.256 1.00 82.38 80 SER A C 1
ATOM 642 O O . SER A 1 80 ? -6.659 -12.820 6.144 1.00 82.38 80 SER A O 1
ATOM 644 N N . TRP A 1 81 ? -6.949 -11.448 7.897 1.00 86.69 81 TRP A N 1
ATOM 645 C CA . TRP A 1 81 ? -6.197 -10.337 7.312 1.00 86.69 81 TRP A CA 1
ATOM 646 C C . TRP A 1 81 ? -4.719 -10.675 7.129 1.00 86.69 81 TRP A C 1
ATOM 648 O O . TRP A 1 81 ? -4.156 -10.370 6.083 1.00 86.69 81 TRP A O 1
ATOM 658 N N . MET A 1 82 ? -4.101 -11.383 8.080 1.00 87.69 82 MET A N 1
ATOM 659 C CA . MET A 1 82 ? -2.708 -11.821 7.943 1.00 87.69 82 MET A CA 1
ATOM 660 C C . MET A 1 82 ? -2.506 -12.693 6.697 1.00 87.69 82 MET A C 1
ATOM 662 O O . MET A 1 82 ? -1.543 -12.493 5.961 1.00 87.69 82 MET A O 1
ATOM 666 N N . LYS A 1 83 ? -3.449 -13.599 6.408 1.00 89.62 83 LYS A N 1
ATOM 667 C CA . LYS A 1 83 ? -3.432 -14.392 5.171 1.00 89.62 83 LYS A CA 1
ATOM 668 C C . LYS A 1 83 ? -3.641 -13.547 3.917 1.00 89.62 83 LYS A C 1
ATOM 670 O O . LYS A 1 83 ? -2.975 -13.794 2.916 1.00 89.62 83 LYS A O 1
ATOM 675 N N . ALA A 1 84 ? -4.495 -12.526 3.965 1.00 90.88 84 ALA A N 1
ATOM 676 C CA . ALA A 1 84 ? -4.675 -11.607 2.842 1.00 90.88 84 ALA A CA 1
ATOM 677 C C . ALA A 1 84 ? -3.387 -10.826 2.516 1.00 90.88 84 ALA A C 1
ATOM 679 O O . ALA A 1 84 ? -3.005 -10.733 1.346 1.00 90.88 84 ALA A O 1
ATOM 680 N N . PHE A 1 85 ? -2.691 -10.311 3.536 1.00 90.38 85 PHE A N 1
ATOM 681 C CA . PHE A 1 85 ? -1.404 -9.626 3.370 1.00 90.38 85 PHE A CA 1
ATOM 682 C C . PHE A 1 85 ? -0.304 -10.567 2.858 1.00 90.38 85 PHE A C 1
ATOM 684 O O . PHE A 1 85 ? 0.476 -10.177 1.992 1.00 90.38 85 PHE A O 1
ATOM 691 N N . GLU A 1 86 ? -0.271 -11.815 3.333 1.00 91.62 86 GLU A N 1
ATOM 692 C CA . GLU A 1 86 ? 0.668 -12.843 2.863 1.00 91.62 86 GLU A CA 1
ATOM 693 C C . GLU A 1 86 ? 0.490 -13.123 1.360 1.00 91.62 86 GLU A C 1
ATOM 695 O O . GLU A 1 86 ? 1.455 -13.066 0.595 1.00 91.62 86 GLU A O 1
ATOM 700 N N . VAL A 1 87 ? -0.751 -13.339 0.909 1.00 93.44 87 VAL A N 1
ATOM 701 C CA . VAL A 1 87 ? -1.066 -13.568 -0.512 1.00 93.44 87 VAL A CA 1
ATOM 702 C C . VAL A 1 87 ? -0.707 -12.351 -1.366 1.00 93.44 87 VAL A C 1
ATOM 704 O O . VAL A 1 87 ? -0.099 -12.497 -2.427 1.00 93.44 87 VAL A O 1
ATOM 707 N N . MET A 1 88 ? -1.026 -11.142 -0.899 1.00 93.56 88 MET A N 1
ATOM 708 C CA . MET A 1 88 ? -0.675 -9.905 -1.600 1.00 93.56 88 MET A CA 1
ATOM 709 C C . MET A 1 88 ? 0.844 -9.723 -1.723 1.00 93.56 88 MET A C 1
ATOM 711 O O . MET A 1 88 ? 1.327 -9.296 -2.771 1.00 93.56 88 MET A O 1
ATOM 715 N N . GLY A 1 89 ? 1.606 -10.108 -0.696 1.00 92.62 89 GLY A N 1
ATOM 716 C CA . GLY A 1 89 ? 3.068 -10.125 -0.737 1.00 92.62 89 GLY A CA 1
ATOM 717 C C . GLY A 1 89 ? 3.617 -11.057 -1.820 1.00 92.62 89 GLY A C 1
ATOM 718 O O . GLY A 1 89 ? 4.494 -10.659 -2.584 1.00 92.62 89 GLY A O 1
ATOM 719 N N . ILE A 1 90 ? 3.061 -12.264 -1.955 1.00 94.25 90 ILE A N 1
ATOM 720 C CA . ILE A 1 90 ? 3.476 -13.223 -2.994 1.00 94.25 90 ILE A CA 1
ATOM 721 C C . ILE A 1 90 ? 3.194 -12.665 -4.398 1.00 94.25 90 ILE A C 1
ATOM 723 O O . ILE A 1 90 ? 4.077 -12.670 -5.258 1.00 94.25 90 ILE A O 1
ATOM 727 N N . ILE A 1 91 ? 1.989 -12.129 -4.623 1.00 93.75 91 ILE A N 1
ATOM 728 C CA . ILE A 1 91 ? 1.598 -11.527 -5.911 1.00 93.75 91 ILE A CA 1
ATOM 729 C C . ILE A 1 91 ? 2.489 -10.320 -6.242 1.00 93.75 91 ILE A C 1
ATOM 731 O O . ILE A 1 91 ? 2.905 -10.143 -7.390 1.00 93.75 91 ILE A O 1
ATOM 735 N N . SER A 1 92 ? 2.826 -9.513 -5.234 1.00 93.25 92 SER A N 1
ATOM 736 C CA . SER A 1 92 ? 3.746 -8.384 -5.363 1.00 93.25 92 SER A CA 1
ATOM 737 C C . SER A 1 92 ? 5.123 -8.815 -5.860 1.00 93.25 92 SER A C 1
ATOM 739 O O . SER A 1 92 ? 5.631 -8.239 -6.824 1.00 93.25 92 SER A O 1
ATOM 741 N N . VAL A 1 93 ? 5.710 -9.860 -5.271 1.00 91.94 93 VAL A N 1
ATOM 742 C CA . VAL A 1 93 ? 7.016 -10.373 -5.709 1.00 91.94 93 VAL A CA 1
ATOM 743 C C . VAL A 1 93 ? 6.956 -10.814 -7.171 1.00 91.94 93 VAL A C 1
ATOM 745 O O . VAL A 1 93 ? 7.797 -10.401 -7.966 1.00 91.94 93 VAL A O 1
ATOM 748 N N . MET A 1 94 ? 5.928 -11.575 -7.559 1.00 92.81 94 MET A N 1
ATOM 749 C CA . MET A 1 94 ? 5.757 -12.013 -8.950 1.00 92.81 94 MET A CA 1
ATOM 750 C C . MET A 1 94 ? 5.648 -10.830 -9.923 1.00 92.81 94 MET A C 1
ATOM 752 O O . MET A 1 94 ? 6.291 -10.832 -10.973 1.00 92.81 94 MET A O 1
ATOM 756 N N . THR A 1 95 ? 4.878 -9.804 -9.555 1.00 91.31 95 THR A N 1
ATOM 757 C CA . THR A 1 95 ? 4.651 -8.609 -10.382 1.00 91.31 95 THR A CA 1
ATOM 758 C C . THR A 1 95 ? 5.935 -7.798 -10.554 1.00 91.31 95 THR A C 1
ATOM 760 O O . THR A 1 95 ? 6.326 -7.491 -11.680 1.00 91.31 95 THR A O 1
ATOM 763 N N . ASN A 1 96 ? 6.649 -7.515 -9.460 1.00 90.62 96 ASN A N 1
ATOM 764 C CA . ASN A 1 96 ? 7.906 -6.766 -9.507 1.00 90.62 96 ASN A CA 1
ATOM 765 C C . ASN A 1 96 ? 9.008 -7.538 -10.262 1.00 90.62 96 ASN A C 1
ATOM 767 O O . ASN A 1 96 ? 9.755 -6.940 -11.035 1.00 90.62 96 ASN A O 1
ATOM 771 N N . CYS A 1 97 ? 9.089 -8.867 -10.115 1.00 90.25 97 CYS A N 1
ATOM 772 C CA . CYS A 1 97 ? 10.027 -9.693 -10.884 1.00 90.25 97 CYS A CA 1
ATOM 773 C C . CYS A 1 97 ? 9.726 -9.678 -12.392 1.00 90.25 97 CYS A C 1
ATOM 775 O O . CYS A 1 97 ? 10.652 -9.591 -13.207 1.00 90.25 97 CYS A O 1
ATOM 777 N N . ALA A 1 98 ? 8.447 -9.741 -12.778 1.00 89.44 98 ALA A N 1
ATOM 778 C CA . ALA A 1 98 ? 8.035 -9.653 -14.177 1.00 89.44 98 ALA A CA 1
ATOM 779 C C . ALA A 1 98 ? 8.382 -8.280 -14.782 1.00 89.44 98 ALA A C 1
ATOM 781 O O . ALA A 1 98 ? 8.975 -8.215 -15.862 1.00 89.44 98 ALA A O 1
ATOM 782 N N . LEU A 1 99 ? 8.092 -7.196 -14.054 1.00 87.75 99 LEU A N 1
ATOM 783 C CA . LEU A 1 99 ? 8.426 -5.825 -14.451 1.00 87.75 99 LEU A CA 1
ATOM 784 C C . LEU A 1 99 ? 9.934 -5.625 -14.628 1.00 87.75 99 LEU A C 1
ATOM 786 O O . LEU A 1 99 ? 10.370 -5.088 -15.646 1.00 87.75 99 LEU A O 1
ATOM 790 N N . LEU A 1 100 ? 10.737 -6.113 -13.680 1.00 87.56 100 LEU A N 1
ATOM 791 C CA . LEU A 1 100 ? 12.193 -6.031 -13.754 1.00 87.56 100 LEU A CA 1
ATOM 792 C C . LEU A 1 100 ? 12.742 -6.792 -14.969 1.00 87.56 100 LEU A C 1
ATOM 794 O O . LEU A 1 100 ? 13.585 -6.274 -15.699 1.00 87.56 100 LEU A O 1
ATOM 798 N N . THR A 1 101 ? 12.232 -7.998 -15.227 1.00 88.88 101 THR A N 1
ATOM 799 C CA . THR A 1 101 ? 12.662 -8.820 -16.369 1.00 88.88 101 THR A CA 1
ATOM 800 C C . THR A 1 101 ? 12.351 -8.135 -17.700 1.00 88.88 101 THR A C 1
ATOM 802 O O . THR A 1 101 ? 13.190 -8.122 -18.604 1.00 88.88 101 THR A O 1
ATOM 805 N N . TYR A 1 102 ? 11.168 -7.527 -17.820 1.00 87.50 102 TYR A N 1
ATOM 806 C CA . TYR A 1 102 ? 10.782 -6.759 -19.001 1.00 87.50 102 TYR A CA 1
ATOM 807 C C . TYR A 1 102 ? 11.691 -5.539 -19.216 1.00 87.50 102 TYR A C 1
ATOM 809 O O . TYR A 1 102 ? 12.163 -5.301 -20.334 1.00 87.50 102 TYR A O 1
ATOM 817 N N . HIS A 1 103 ? 11.998 -4.805 -18.142 1.00 85.81 103 HIS A N 1
ATOM 818 C CA . HIS A 1 103 ? 12.904 -3.659 -18.194 1.00 85.81 103 HIS A CA 1
ATOM 819 C C . HIS A 1 103 ? 14.320 -4.057 -18.627 1.00 85.81 103 HIS A C 1
ATOM 821 O O . HIS A 1 103 ? 14.860 -3.467 -19.561 1.00 85.81 103 HIS A O 1
ATOM 827 N N . ILE A 1 104 ? 14.893 -5.098 -18.013 1.00 86.50 104 ILE A N 1
ATOM 828 C CA . ILE A 1 104 ? 16.242 -5.589 -18.339 1.00 86.50 104 ILE A CA 1
ATOM 829 C C . ILE A 1 104 ? 16.314 -6.081 -19.791 1.00 86.50 104 ILE A C 1
ATOM 831 O O . ILE A 1 104 ? 17.292 -5.809 -20.493 1.00 86.50 104 ILE A O 1
ATOM 835 N N . ARG A 1 105 ? 15.283 -6.792 -20.273 1.00 85.56 105 ARG A N 1
ATOM 836 C CA . ARG A 1 105 ? 15.232 -7.275 -21.662 1.00 85.56 105 ARG A CA 1
ATOM 837 C C . ARG A 1 105 ? 15.215 -6.118 -22.660 1.00 85.56 105 ARG A C 1
ATOM 839 O O . ARG A 1 105 ? 15.894 -6.201 -23.682 1.00 85.56 105 ARG A O 1
ATOM 846 N N . THR A 1 106 ? 14.452 -5.070 -22.364 1.00 82.44 106 THR A N 1
ATOM 847 C CA . THR A 1 106 ? 14.336 -3.881 -23.219 1.00 82.44 106 THR A CA 1
ATOM 848 C C . THR A 1 106 ? 15.649 -3.104 -23.261 1.00 82.44 106 THR A C 1
ATOM 850 O O . THR A 1 106 ? 16.133 -2.778 -24.343 1.00 82.44 106 THR A O 1
ATOM 853 N N . ASP A 1 107 ? 16.273 -2.881 -22.102 1.00 80.44 107 ASP A N 1
ATOM 854 C CA . ASP A 1 107 ? 17.554 -2.177 -22.009 1.00 80.44 107 ASP A CA 1
ATOM 855 C C . ASP A 1 107 ? 18.672 -2.933 -22.746 1.00 80.44 107 ASP A C 1
ATOM 857 O O . ASP A 1 107 ? 19.374 -2.372 -23.585 1.00 80.44 107 ASP A O 1
ATOM 861 N N . SER A 1 108 ? 18.738 -4.257 -22.567 1.00 79.31 108 SER A N 1
ATOM 862 C CA . SER A 1 108 ? 19.682 -5.115 -23.298 1.00 79.31 108 SER A CA 1
ATOM 863 C C . SER A 1 108 ? 19.478 -5.051 -24.817 1.00 79.31 108 SER A C 1
ATOM 865 O O . SER A 1 108 ? 20.446 -5.025 -25.576 1.00 79.31 108 SER A O 1
ATOM 867 N N . GLY A 1 109 ? 18.224 -5.012 -25.281 1.00 77.44 109 GLY A N 1
ATOM 868 C CA . GLY A 1 109 ? 17.899 -4.854 -26.700 1.00 77.44 109 GLY A CA 1
ATOM 869 C C . GLY A 1 109 ? 18.381 -3.516 -27.263 1.00 77.44 109 GLY A C 1
ATOM 870 O O . GLY A 1 109 ? 18.980 -3.485 -28.339 1.00 77.44 109 GLY A O 1
ATOM 871 N N . ASN A 1 110 ? 18.193 -2.431 -26.508 1.00 79.19 110 ASN A N 1
ATOM 872 C CA . ASN A 1 110 ? 18.658 -1.098 -26.885 1.00 79.19 110 ASN A CA 1
ATOM 873 C C . ASN A 1 110 ? 20.189 -1.008 -26.928 1.00 79.19 110 ASN A C 1
ATOM 875 O O . ASN A 1 110 ? 20.726 -0.444 -27.882 1.00 79.19 110 ASN A O 1
ATOM 879 N N . ILE A 1 111 ? 20.896 -1.608 -25.963 1.00 80.75 111 ILE A N 1
ATOM 880 C CA . ILE A 1 111 ? 22.369 -1.635 -25.931 1.00 80.75 111 ILE A CA 1
ATOM 881 C C . ILE A 1 111 ? 22.937 -2.461 -27.096 1.00 8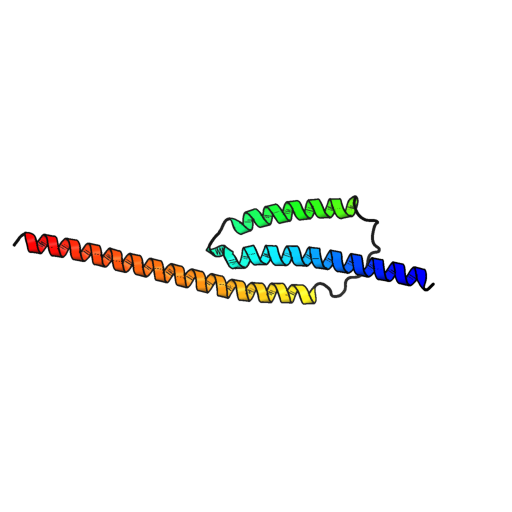0.75 111 ILE A C 1
ATOM 883 O O . ILE A 1 111 ? 23.888 -2.043 -27.753 1.00 80.75 111 ILE A O 1
ATOM 887 N N . ILE A 1 112 ? 22.353 -3.623 -27.407 1.00 81.88 112 ILE A N 1
ATOM 888 C CA . ILE A 1 112 ? 22.808 -4.444 -28.544 1.00 81.88 112 ILE A CA 1
ATOM 889 C C . ILE A 1 112 ? 22.555 -3.715 -29.869 1.00 81.88 112 ILE A C 1
ATOM 891 O O . ILE A 1 112 ? 23.389 -3.753 -30.776 1.00 81.88 112 ILE A O 1
ATOM 895 N N . CYS A 1 113 ? 21.409 -3.045 -29.993 1.00 76.00 113 CYS A N 1
ATOM 896 C CA . CYS A 1 113 ? 21.068 -2.273 -31.179 1.00 76.00 113 CYS A CA 1
ATOM 897 C C . CYS A 1 113 ? 22.039 -1.099 -31.369 1.00 76.00 113 CYS A C 1
ATOM 899 O O . CYS A 1 113 ? 22.629 -0.969 -32.442 1.00 76.00 113 CYS A O 1
ATOM 901 N N . SER A 1 114 ? 22.287 -0.306 -30.320 1.00 78.94 114 SER A N 1
ATOM 902 C CA . SER A 1 114 ? 23.224 0.823 -30.370 1.00 78.94 114 SER A CA 1
ATOM 903 C C . SER A 1 114 ? 24.657 0.377 -30.675 1.00 78.94 114 SER A C 1
ATOM 905 O O . SER A 1 114 ? 25.321 0.989 -31.512 1.00 78.94 114 SER A O 1
ATOM 907 N N . ALA A 1 115 ? 25.103 -0.746 -30.103 1.00 81.50 115 ALA A N 1
ATOM 908 C CA . ALA A 1 115 ? 26.397 -1.343 -30.420 1.00 81.50 115 ALA A CA 1
ATOM 909 C C . ALA A 1 115 ? 26.497 -1.766 -31.899 1.00 81.50 115 ALA A C 1
ATOM 911 O O . ALA A 1 115 ? 27.515 -1.517 -32.547 1.00 81.50 115 ALA A O 1
ATOM 912 N N . ARG A 1 116 ? 25.436 -2.354 -32.478 1.00 81.25 116 ARG A N 1
ATOM 913 C CA . ARG A 1 116 ? 25.409 -2.712 -33.910 1.00 81.25 116 ARG A CA 1
ATOM 914 C C . ARG A 1 116 ? 25.384 -1.496 -34.837 1.00 81.25 116 ARG A C 1
ATOM 916 O O . ARG A 1 116 ? 26.034 -1.529 -35.885 1.00 81.25 116 ARG A O 1
ATOM 923 N N . TYR A 1 117 ? 24.689 -0.425 -34.458 1.00 76.88 117 TYR A N 1
ATOM 924 C CA . TYR A 1 117 ? 24.706 0.831 -35.213 1.00 76.88 117 TYR A CA 1
ATOM 925 C C . TYR A 1 117 ? 26.104 1.464 -35.234 1.00 76.88 117 TYR A C 1
ATOM 927 O O . TYR A 1 117 ? 26.569 1.855 -36.304 1.00 76.88 117 TYR A O 1
ATOM 935 N N . ALA A 1 118 ? 26.807 1.488 -34.096 1.00 79.12 118 ALA A N 1
ATOM 936 C CA . ALA A 1 118 ? 28.163 2.033 -34.010 1.00 79.12 118 ALA A CA 1
ATOM 937 C C . ALA A 1 118 ? 29.156 1.292 -34.930 1.00 79.12 118 ALA A C 1
ATOM 939 O O . ALA A 1 118 ? 29.896 1.921 -35.681 1.00 79.12 118 ALA A O 1
ATOM 940 N N . GLN A 1 119 ? 29.111 -0.045 -34.948 1.00 78.25 119 GLN A N 1
ATOM 941 C CA . GLN A 1 119 ? 29.983 -0.872 -35.797 1.00 78.25 119 GLN A CA 1
ATOM 942 C C . GLN A 1 119 ? 29.700 -0.703 -37.302 1.00 78.25 119 GLN A C 1
ATOM 944 O O . GLN A 1 119 ? 30.609 -0.768 -38.128 1.00 78.25 119 GLN A O 1
ATOM 949 N N . THR A 1 120 ? 28.439 -0.467 -37.677 1.00 74.06 120 THR A N 1
ATOM 950 C CA . THR A 1 120 ? 28.054 -0.265 -39.085 1.00 74.06 120 THR A CA 1
ATOM 951 C C . THR A 1 120 ? 28.536 1.093 -39.610 1.00 74.06 120 THR A C 1
ATOM 953 O O . THR A 1 120 ? 28.967 1.189 -40.759 1.00 74.06 120 THR A O 1
ATOM 956 N N . GLY A 1 121 ? 28.533 2.128 -38.760 1.00 71.38 121 GLY A N 1
ATOM 957 C CA . GLY A 1 121 ? 29.051 3.456 -39.104 1.00 71.38 121 GLY A CA 1
ATOM 958 C C . GLY A 1 121 ? 30.559 3.471 -39.379 1.00 71.38 121 GLY A C 1
ATOM 959 O O . GLY A 1 121 ? 31.002 4.091 -40.346 1.00 71.38 121 GLY A O 1
ATOM 960 N N . GLU A 1 122 ? 31.354 2.741 -38.590 1.00 70.19 122 GLU A N 1
ATOM 961 C CA . GLU A 1 122 ? 32.800 2.625 -38.833 1.00 70.19 122 GLU A CA 1
ATOM 962 C C . GLU A 1 122 ? 33.119 1.830 -40.108 1.00 70.19 122 GLU A C 1
ATOM 964 O O . GLU A 1 122 ? 34.036 2.187 -40.852 1.00 70.19 122 GLU A O 1
ATOM 969 N N . ARG A 1 123 ? 32.329 0.792 -40.414 1.00 64.31 123 ARG A N 1
ATOM 970 C CA . ARG A 1 123 ? 32.510 -0.019 -41.626 1.00 64.31 123 ARG A CA 1
ATOM 971 C C . ARG A 1 123 ? 32.238 0.771 -42.909 1.00 64.31 123 ARG A C 1
ATOM 973 O O . ARG A 1 123 ? 33.050 0.707 -43.826 1.00 64.31 123 ARG A O 1
ATOM 980 N N . GLY A 1 124 ? 31.169 1.568 -42.949 1.00 61.25 124 GLY A N 1
ATOM 981 C CA . GLY A 1 124 ? 30.868 2.421 -44.107 1.00 61.25 124 GLY A CA 1
ATOM 982 C C . GLY A 1 124 ? 31.894 3.543 -44.322 1.00 61.25 124 GLY A C 1
ATOM 983 O O . GLY A 1 124 ? 32.234 3.865 -45.459 1.00 61.25 124 GLY A O 1
ATOM 984 N N . SER A 1 125 ? 32.462 4.100 -43.246 1.00 60.28 125 SER A N 1
ATOM 985 C CA . SER A 1 125 ? 33.533 5.107 -43.343 1.00 60.28 125 SER A CA 1
ATOM 986 C C . SER A 1 125 ? 34.823 4.530 -43.946 1.00 60.28 125 SER A C 1
ATOM 988 O O . SER A 1 125 ? 35.474 5.183 -44.761 1.00 60.28 125 SER A O 1
ATOM 990 N N . ASN A 1 126 ? 35.167 3.284 -43.603 1.00 59.97 126 ASN A N 1
ATOM 991 C CA . ASN A 1 126 ? 36.342 2.609 -44.154 1.00 59.97 126 ASN A CA 1
ATOM 992 C C . ASN A 1 126 ? 36.163 2.187 -45.621 1.00 59.97 126 ASN A C 1
ATOM 994 O O . ASN A 1 126 ? 37.133 2.230 -46.368 1.00 59.97 126 ASN A O 1
ATOM 998 N N . GLU A 1 127 ? 34.950 1.843 -46.059 1.00 61.00 127 GLU A N 1
ATOM 999 C CA . GLU A 1 127 ? 34.672 1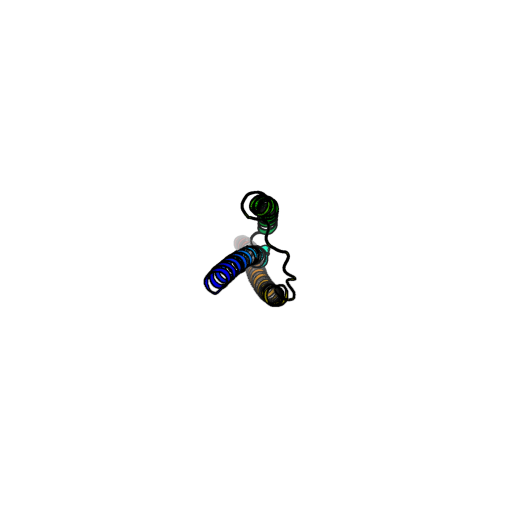.512 -47.468 1.00 61.00 127 GLU A CA 1
ATOM 1000 C C . GLU A 1 127 ? 34.645 2.746 -48.386 1.00 61.00 127 GLU A C 1
ATOM 1002 O O . GLU A 1 127 ? 34.932 2.625 -49.569 1.00 61.00 127 GLU A O 1
ATOM 1007 N N . THR A 1 128 ? 34.376 3.945 -47.858 1.00 58.97 128 THR A N 1
ATOM 1008 C CA . THR A 1 128 ? 34.372 5.191 -48.660 1.00 58.97 128 THR A CA 1
ATOM 1009 C C . THR A 1 128 ? 35.779 5.790 -48.843 1.00 58.97 128 THR A C 1
ATOM 1011 O O . THR A 1 128 ? 35.958 6.760 -49.577 1.00 58.97 128 THR A O 1
ATOM 1014 N N . LYS A 1 129 ? 36.790 5.251 -48.147 1.00 56.47 129 LYS A N 1
ATOM 1015 C CA . LYS A 1 129 ? 38.197 5.683 -48.236 1.00 56.47 129 LYS A CA 1
ATOM 1016 C C . LYS A 1 129 ? 39.065 4.785 -49.133 1.00 56.47 129 LYS A C 1
ATOM 1018 O O . LYS A 1 129 ? 40.280 4.981 -49.161 1.00 56.47 129 LYS A O 1
ATOM 1023 N N . VAL A 1 130 ? 38.456 3.831 -49.839 1.00 53.44 130 VAL A N 1
ATOM 1024 C CA . VAL A 1 130 ? 39.078 2.963 -50.858 1.00 53.44 130 VAL A CA 1
ATOM 1025 C C . VAL A 1 130 ? 38.582 3.389 -52.233 1.00 53.44 130 VAL A C 1
ATOM 1027 O O . VAL A 1 130 ? 39.415 3.406 -53.164 1.00 53.44 130 VAL A O 1
#

Organism: NCBI:txid334625

Radius of gyration: 27.61 Å; chains: 1; bounding box: 75×28×77 Å